Protein AF-A0A3C1YM03-F1 (afdb_monomer_lite)

pLDDT: mean 73.55, std 20.35, range [39.22, 95.62]

Radius of gyration: 19.29 Å; chains: 1; bounding box: 44×37×49 Å

Structure (mmCIF, N/CA/C/O backbone):
data_AF-A0A3C1YM03-F1
#
_entry.id   AF-A0A3C1YM03-F1
#
loop_
_atom_site.group_PDB
_atom_site.id
_atom_site.type_symbol
_atom_site.label_atom_id
_atom_site.label_alt_id
_atom_site.label_comp_id
_atom_site.label_asym_id
_atom_site.label_entity_id
_atom_site.label_seq_id
_atom_site.pdbx_PDB_ins_code
_atom_site.Cartn_x
_atom_site.Cartn_y
_atom_site.Cartn_z
_atom_site.occupancy
_atom_site.B_iso_or_equiv
_atom_site.auth_seq_id
_atom_site.auth_comp_id
_atom_site.auth_asym_id
_atom_site.auth_atom_id
_atom_site.pdbx_PDB_model_num
ATOM 1 N N . SER A 1 1 ? 14.262 2.873 -37.945 1.00 42.75 1 SER A N 1
ATOM 2 C CA . SER A 1 1 ? 14.449 1.444 -38.290 1.00 42.75 1 SER A CA 1
ATOM 3 C C . SER A 1 1 ? 15.405 0.772 -37.311 1.00 42.75 1 SER A C 1
ATOM 5 O O . SER A 1 1 ? 16.306 1.441 -36.828 1.00 42.75 1 SER A O 1
ATOM 7 N N . LEU A 1 2 ? 15.258 -0.535 -37.025 1.00 49.59 2 LEU A N 1
ATOM 8 C CA . LEU A 1 2 ? 16.138 -1.292 -36.099 1.00 49.59 2 LEU A CA 1
ATOM 9 C C . LEU A 1 2 ? 17.647 -1.161 -36.412 1.00 49.59 2 LEU A C 1
ATOM 11 O O . LEU A 1 2 ? 18.485 -1.368 -35.538 1.00 49.59 2 LEU A O 1
ATOM 15 N N . SER A 1 3 ? 17.988 -0.792 -37.645 1.00 47.91 3 SER A N 1
ATOM 16 C CA . SER A 1 3 ? 19.352 -0.540 -38.110 1.00 47.91 3 SER A CA 1
ATOM 17 C C . SER A 1 3 ? 20.014 0.689 -37.470 1.00 47.91 3 SER A C 1
ATOM 19 O O . SER A 1 3 ? 21.227 0.699 -37.304 1.00 47.91 3 SER A O 1
ATOM 21 N N . GLU A 1 4 ? 19.243 1.702 -37.067 1.00 53.56 4 GLU A N 1
ATOM 22 C CA . GLU A 1 4 ? 19.778 2.932 -36.453 1.00 53.56 4 GLU A CA 1
ATOM 23 C C . GLU A 1 4 ? 20.173 2.704 -34.987 1.00 53.56 4 GLU A C 1
ATOM 25 O O . GLU A 1 4 ? 21.186 3.215 -34.521 1.00 53.56 4 GLU A O 1
ATOM 30 N N . ILE A 1 5 ? 19.424 1.849 -34.284 1.00 54.34 5 ILE A N 1
ATOM 31 C CA . ILE A 1 5 ? 19.671 1.499 -32.878 1.00 54.34 5 ILE A CA 1
ATOM 32 C C . ILE A 1 5 ? 20.927 0.631 -32.751 1.00 54.34 5 ILE A C 1
ATOM 34 O O . ILE A 1 5 ? 21.695 0.783 -31.806 1.00 54.34 5 ILE A O 1
ATOM 38 N N . LYS A 1 6 ? 21.165 -0.265 -33.718 1.00 52.03 6 LYS A N 1
ATOM 39 C CA . LYS A 1 6 ? 22.339 -1.144 -33.700 1.00 52.03 6 LYS A CA 1
ATOM 40 C C . LYS A 1 6 ? 23.642 -0.368 -33.93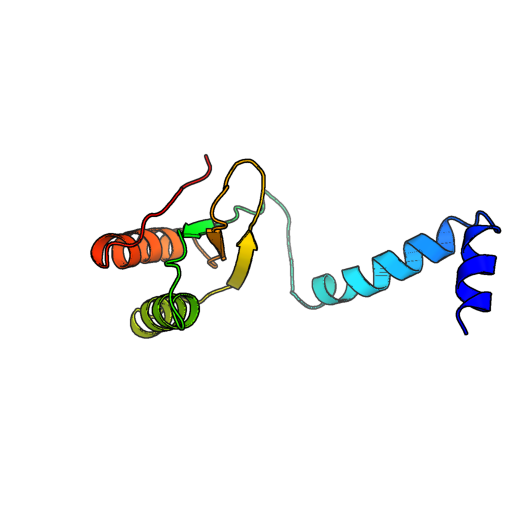4 1.00 52.03 6 LYS A C 1
ATOM 42 O O . LYS A 1 6 ? 24.627 -0.642 -33.261 1.00 52.03 6 LYS A O 1
ATOM 47 N N . ASN A 1 7 ? 23.620 0.637 -34.812 1.00 52.91 7 ASN A N 1
ATOM 48 C CA . ASN A 1 7 ? 24.785 1.493 -35.063 1.00 52.91 7 ASN A CA 1
ATOM 49 C C . ASN A 1 7 ? 25.116 2.404 -33.868 1.00 52.91 7 ASN A C 1
ATOM 51 O O . ASN A 1 7 ? 26.288 2.610 -33.574 1.00 52.91 7 ASN A O 1
ATOM 55 N N . ALA A 1 8 ? 24.107 2.875 -33.126 1.00 51.28 8 ALA A N 1
ATOM 56 C CA . ALA A 1 8 ? 24.310 3.709 -31.937 1.00 51.28 8 ALA A CA 1
ATOM 57 C C . ALA A 1 8 ? 24.944 2.966 -30.738 1.00 51.28 8 ALA A C 1
ATOM 59 O O . ALA A 1 8 ? 25.391 3.607 -29.791 1.00 51.28 8 ALA A O 1
ATOM 60 N N . VAL A 1 9 ? 24.974 1.627 -30.754 1.00 53.81 9 VAL A N 1
ATOM 61 C CA . VAL A 1 9 ? 25.601 0.804 -29.700 1.00 53.81 9 VAL A CA 1
ATOM 62 C C . VAL A 1 9 ? 27.065 0.471 -30.023 1.00 53.81 9 VAL A C 1
ATOM 64 O O . VAL A 1 9 ? 27.868 0.334 -29.100 1.00 53.81 9 VAL A O 1
ATOM 67 N N . ASP A 1 10 ? 27.427 0.373 -31.307 1.00 50.12 10 ASP A N 1
ATOM 68 C CA . ASP A 1 10 ? 28.806 0.088 -31.743 1.00 50.12 10 ASP A CA 1
ATOM 69 C C . ASP A 1 10 ? 29.721 1.321 -31.644 1.00 50.12 10 ASP A C 1
ATOM 71 O O . ASP A 1 10 ? 30.908 1.201 -31.320 1.00 50.12 10 ASP A O 1
ATOM 75 N N . GLU A 1 11 ? 29.179 2.526 -31.832 1.00 52.28 11 GLU A N 1
ATOM 76 C CA . GLU A 1 11 ? 29.881 3.768 -31.516 1.00 52.28 11 GLU A CA 1
ATOM 77 C C . GLU A 1 11 ? 29.746 4.058 -30.020 1.00 52.28 11 GLU A C 1
ATOM 79 O O . GLU A 1 11 ? 28.768 4.647 -29.571 1.00 52.28 11 GLU A O 1
ATOM 84 N N . LYS A 1 12 ? 30.736 3.620 -29.228 1.00 51.31 12 LYS A N 1
ATOM 85 C CA . LYS A 1 12 ? 30.906 3.934 -27.796 1.00 51.31 12 LYS A CA 1
ATOM 86 C C . LYS A 1 12 ? 30.929 5.451 -27.529 1.00 51.31 12 LYS A C 1
ATOM 88 O O . LYS A 1 12 ? 31.979 6.005 -27.208 1.00 51.31 12 LYS A O 1
ATOM 93 N N . SER A 1 13 ? 29.780 6.109 -27.607 1.00 50.06 13 SER A N 1
ATOM 94 C CA . SER A 1 13 ? 29.589 7.507 -27.241 1.00 50.06 13 SER A CA 1
ATOM 95 C C . SER A 1 13 ? 28.738 7.535 -25.966 1.00 50.06 13 SER A C 1
ATOM 97 O O . SER A 1 13 ? 27.515 7.381 -26.031 1.00 50.06 13 SER A O 1
ATOM 99 N N . PRO A 1 14 ? 29.363 7.676 -24.781 1.00 49.72 14 PRO A N 1
ATOM 100 C CA . PRO A 1 14 ? 28.687 7.643 -23.477 1.00 49.72 14 PRO A CA 1
ATOM 101 C C . PRO A 1 14 ? 27.530 8.649 -23.350 1.00 49.72 14 PRO A C 1
ATOM 103 O O . PRO A 1 14 ? 26.617 8.465 -22.543 1.00 49.72 14 PRO A O 1
ATOM 106 N N . ASP A 1 15 ? 27.546 9.698 -24.168 1.00 50.84 15 ASP A N 1
ATOM 107 C CA . ASP A 1 15 ? 26.588 10.799 -24.129 1.00 50.84 15 ASP A CA 1
ATOM 108 C C . ASP A 1 15 ? 25.192 10.424 -24.658 1.00 50.84 15 ASP A C 1
ATOM 110 O O . ASP A 1 15 ? 24.193 10.959 -24.178 1.00 50.84 15 ASP A O 1
ATOM 114 N N . TYR A 1 16 ? 25.080 9.462 -25.584 1.00 46.44 16 TYR A N 1
ATOM 115 C CA . TYR A 1 16 ? 23.783 9.101 -26.181 1.00 46.44 16 TYR A CA 1
ATOM 116 C C . TYR A 1 16 ? 22.926 8.232 -25.246 1.00 46.44 16 TYR A C 1
ATOM 118 O O . TYR A 1 16 ? 21.727 8.459 -25.082 1.00 46.44 16 TYR A O 1
ATOM 126 N N . ILE A 1 17 ? 23.561 7.284 -24.550 1.00 50.03 17 ILE A N 1
ATOM 127 C CA . ILE A 1 17 ? 22.910 6.480 -23.506 1.00 50.03 17 ILE A CA 1
ATOM 128 C C . ILE A 1 17 ? 22.489 7.377 -22.333 1.00 50.03 17 ILE A C 1
ATOM 130 O O . ILE A 1 17 ? 21.392 7.222 -21.799 1.00 50.03 17 ILE A O 1
ATOM 134 N N . THR A 1 18 ? 23.309 8.376 -21.986 1.00 49.72 18 THR A N 1
ATOM 135 C CA . THR A 1 18 ? 22.986 9.356 -20.936 1.00 49.72 18 THR A CA 1
ATOM 136 C C . THR A 1 18 ? 21.744 10.187 -21.287 1.00 49.72 18 THR A C 1
ATOM 138 O O . THR A 1 18 ? 20.911 10.421 -20.414 1.00 49.72 18 THR A O 1
ATOM 141 N N . GLY A 1 19 ? 21.558 10.568 -22.557 1.00 48.00 19 GLY A N 1
ATOM 142 C CA . GLY A 1 19 ? 20.354 11.267 -23.032 1.00 48.00 19 GLY A CA 1
ATOM 143 C C . GLY A 1 19 ? 19.069 10.438 -22.911 1.00 48.00 19 GLY A C 1
ATOM 144 O O . GLY A 1 19 ? 18.054 10.941 -22.436 1.00 48.00 19 GLY A O 1
ATOM 145 N N . LEU A 1 20 ? 19.135 9.144 -23.241 1.00 48.59 20 LEU A N 1
ATOM 146 C CA . LEU A 1 20 ? 18.014 8.204 -23.099 1.00 48.59 20 LEU A CA 1
ATOM 147 C C . LEU A 1 20 ? 17.606 7.981 -21.632 1.00 48.59 20 LEU A C 1
ATOM 149 O O . LEU A 1 20 ? 16.417 7.898 -21.327 1.00 48.59 20 LEU A O 1
ATOM 153 N N . PHE A 1 21 ? 18.571 7.948 -20.707 1.00 48.31 21 PHE A N 1
ATOM 154 C CA . PHE A 1 21 ? 18.274 7.932 -19.269 1.00 48.31 21 PHE A CA 1
ATOM 155 C C . PHE A 1 21 ? 17.728 9.280 -18.758 1.00 48.31 21 PHE A C 1
ATOM 157 O O . PHE A 1 21 ? 16.945 9.294 -17.806 1.00 48.31 21 PHE A O 1
ATOM 164 N N . ASN A 1 22 ? 18.081 10.403 -19.393 1.00 46.84 22 ASN A N 1
ATOM 165 C CA . ASN A 1 22 ? 17.599 11.735 -19.009 1.00 46.84 22 ASN A CA 1
ATOM 166 C C . ASN A 1 22 ? 16.128 11.980 -19.385 1.00 46.84 22 ASN A C 1
ATOM 168 O O . ASN A 1 22 ? 15.403 12.623 -18.621 1.00 46.84 22 ASN A O 1
ATOM 172 N N . ASP A 1 23 ? 15.642 11.413 -20.490 1.00 47.38 23 ASP A N 1
ATOM 173 C CA . ASP A 1 23 ? 14.219 11.510 -20.855 1.00 47.38 23 ASP A CA 1
ATOM 174 C C . ASP A 1 23 ? 13.312 10.725 -19.891 1.00 47.38 23 ASP A C 1
ATOM 176 O O . ASP A 1 23 ? 12.217 11.179 -19.559 1.00 47.38 23 ASP A O 1
ATOM 180 N N . ALA A 1 24 ? 13.799 9.621 -19.313 1.00 46.31 24 ALA A N 1
ATOM 181 C CA . ALA A 1 24 ? 13.112 8.935 -18.212 1.00 46.31 24 ALA A CA 1
ATOM 182 C C . ALA A 1 24 ? 13.248 9.676 -16.860 1.00 46.31 24 ALA A C 1
ATOM 184 O O . ALA A 1 24 ? 12.442 9.476 -15.950 1.00 46.31 24 ALA A O 1
ATOM 185 N N . GLY A 1 25 ? 14.249 10.555 -16.724 1.00 43.66 25 GLY A N 1
ATOM 186 C CA . GLY A 1 25 ? 14.485 11.390 -15.542 1.00 43.66 25 GLY A CA 1
ATOM 187 C C . GLY A 1 25 ? 13.674 12.688 -15.506 1.00 43.66 25 GLY A C 1
ATOM 188 O O . GLY A 1 25 ? 13.411 13.217 -14.426 1.00 43.66 25 GLY A O 1
ATOM 189 N N . THR A 1 26 ? 13.222 13.196 -16.654 1.00 44.44 26 THR A N 1
ATOM 190 C CA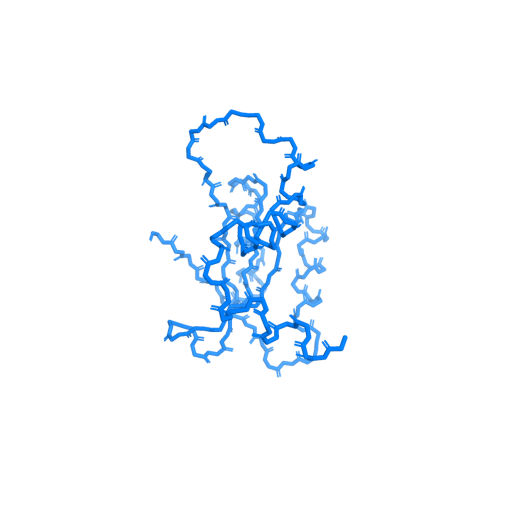 . THR A 1 26 ? 12.588 14.524 -16.739 1.00 44.44 26 THR A CA 1
ATOM 191 C C . THR A 1 26 ? 11.179 14.558 -16.126 1.00 44.44 26 THR A C 1
ATOM 193 O O . THR A 1 26 ? 10.759 15.597 -15.617 1.00 44.44 26 THR A O 1
ATOM 196 N N . TYR A 1 27 ? 10.489 13.415 -16.014 1.00 44.66 27 TYR A N 1
ATOM 197 C CA . TYR A 1 27 ? 9.214 13.327 -15.280 1.00 44.66 27 TYR A CA 1
ATOM 198 C C . TYR A 1 27 ? 9.386 13.445 -13.752 1.00 44.66 27 TYR A C 1
ATOM 200 O O . TYR A 1 27 ? 8.456 13.811 -13.033 1.00 44.66 27 TYR A O 1
ATOM 208 N N . ARG A 1 28 ? 10.599 13.197 -13.234 1.00 48.00 28 ARG A N 1
ATOM 209 C CA . ARG A 1 28 ? 10.937 13.434 -11.821 1.00 48.00 28 ARG A CA 1
ATOM 210 C C . ARG A 1 28 ? 11.073 14.928 -11.512 1.00 48.00 28 ARG A C 1
ATOM 212 O O . ARG A 1 28 ? 10.859 15.331 -10.373 1.00 48.00 28 ARG A O 1
ATOM 219 N N . SER A 1 29 ? 11.411 15.739 -12.514 1.00 44.41 29 SER A N 1
ATOM 220 C CA . SER A 1 29 ? 11.744 17.161 -12.357 1.00 44.41 29 SER A CA 1
ATOM 221 C C . SER A 1 29 ? 10.530 18.095 -12.334 1.00 44.41 29 SER A C 1
ATOM 223 O O . SER A 1 29 ? 10.670 19.250 -11.940 1.00 44.41 29 SER A O 1
ATOM 225 N N . THR A 1 30 ? 9.335 17.627 -12.707 1.00 44.06 30 THR A N 1
ATOM 226 C CA . THR A 1 30 ? 8.086 18.401 -12.563 1.00 44.06 30 THR A CA 1
ATOM 227 C C . THR A 1 30 ? 7.415 18.216 -11.204 1.00 44.06 30 THR A C 1
ATOM 229 O O . THR A 1 30 ? 6.453 18.918 -10.900 1.00 44.06 30 THR A O 1
ATOM 232 N N . ILE A 1 31 ? 7.919 17.306 -10.363 1.00 47.03 31 ILE A N 1
ATOM 233 C CA . ILE A 1 31 ? 7.481 17.178 -8.973 1.00 47.03 31 ILE A CA 1
ATOM 234 C C . ILE A 1 31 ? 8.423 18.045 -8.128 1.00 47.03 31 ILE A C 1
ATOM 236 O O . ILE A 1 31 ? 9.623 17.765 -8.085 1.00 47.03 31 ILE A O 1
ATOM 240 N N . PRO A 1 32 ? 7.932 19.117 -7.481 1.00 40.69 32 PRO A N 1
ATOM 241 C CA . PRO A 1 32 ? 8.777 20.065 -6.766 1.00 40.69 32 PRO A CA 1
ATOM 242 C C . PRO A 1 32 ? 9.411 19.407 -5.535 1.00 40.69 32 PRO A C 1
ATOM 244 O O . PRO A 1 32 ? 8.870 19.447 -4.436 1.00 40.69 32 PRO A O 1
ATOM 247 N N . ASN A 1 33 ? 10.598 18.831 -5.712 1.00 42.88 33 ASN A N 1
ATOM 248 C CA . ASN A 1 33 ? 11.433 18.334 -4.626 1.00 42.88 33 ASN A CA 1
ATOM 249 C C . ASN A 1 33 ? 12.394 19.441 -4.185 1.00 42.88 33 ASN A C 1
ATOM 251 O O . ASN A 1 33 ? 13.572 19.480 -4.541 1.00 42.88 33 ASN A O 1
ATOM 255 N N . SER A 1 34 ? 11.862 20.379 -3.405 1.00 39.22 34 SER A N 1
ATOM 256 C CA . SER A 1 34 ? 12.691 21.331 -2.678 1.00 39.22 34 SER A CA 1
ATOM 257 C C . SER A 1 34 ? 13.161 20.705 -1.367 1.00 39.22 34 SER A C 1
ATOM 259 O O . SER A 1 34 ? 12.378 20.571 -0.435 1.00 39.22 34 SER A O 1
ATOM 261 N N . LYS A 1 35 ? 14.479 20.482 -1.305 1.00 39.66 35 LYS A N 1
ATOM 262 C CA . LYS A 1 35 ? 15.333 20.292 -0.116 1.00 39.66 35 LYS A CA 1
ATOM 263 C C . LYS A 1 35 ? 15.493 18.850 0.372 1.00 39.66 35 LYS A C 1
ATOM 265 O O . LYS A 1 35 ? 14.552 18.172 0.753 1.00 39.66 35 LYS A O 1
ATOM 270 N N . GLY A 1 36 ? 16.751 18.411 0.343 1.00 42.81 36 GLY A N 1
ATOM 271 C CA . GLY A 1 36 ? 17.189 17.120 0.844 1.00 42.81 36 GLY A CA 1
ATOM 272 C C . GLY A 1 36 ? 17.157 16.996 2.365 1.00 42.81 36 GLY A C 1
ATOM 273 O O . GLY A 1 36 ? 17.025 17.989 3.074 1.00 42.81 36 GLY A O 1
ATOM 274 N N . LEU A 1 37 ? 17.328 15.735 2.777 1.00 40.69 37 LEU A N 1
ATOM 275 C CA . LEU A 1 37 ? 17.504 15.133 4.108 1.00 40.69 37 LEU A CA 1
ATOM 276 C C . LEU A 1 37 ? 16.528 13.957 4.182 1.00 40.69 37 LEU A C 1
ATOM 278 O O . LEU A 1 37 ? 15.370 14.156 4.503 1.00 40.69 37 LEU A O 1
ATOM 282 N N . LEU A 1 38 ? 17.014 12.758 3.828 1.00 48.34 38 LEU A N 1
ATOM 283 C CA . LEU A 1 38 ? 16.307 11.475 3.940 1.00 48.34 38 LEU A CA 1
ATOM 284 C C . LEU A 1 38 ? 14.885 11.511 3.350 1.00 48.34 38 LEU A C 1
ATOM 286 O O . LEU A 1 38 ? 13.929 11.840 4.042 1.00 48.34 38 LEU A O 1
ATOM 290 N N . ASN A 1 39 ? 14.716 11.102 2.089 1.00 53.25 39 ASN A N 1
ATOM 291 C CA . ASN A 1 39 ? 13.383 10.711 1.624 1.00 53.25 39 ASN A CA 1
ATOM 292 C C . ASN A 1 39 ? 12.933 9.527 2.493 1.00 53.25 39 ASN A C 1
ATOM 294 O O . ASN A 1 39 ? 13.305 8.387 2.223 1.00 53.25 39 ASN A O 1
ATOM 298 N N . ARG A 1 40 ? 12.202 9.802 3.574 1.00 65.44 40 ARG A N 1
ATOM 299 C CA . ARG A 1 40 ? 11.531 8.776 4.357 1.00 65.44 40 ARG A CA 1
ATOM 300 C C . ARG A 1 40 ? 10.392 8.294 3.476 1.00 65.44 40 ARG A C 1
ATOM 302 O O . ARG A 1 40 ? 9.448 9.033 3.215 1.00 65.44 40 ARG A O 1
ATOM 309 N N . TYR A 1 41 ? 10.574 7.113 2.907 1.00 75.12 41 TYR A N 1
ATOM 310 C CA . TYR A 1 41 ? 9.526 6.462 2.150 1.00 75.12 41 TYR A CA 1
ATOM 311 C C . TYR A 1 41 ? 8.583 5.807 3.155 1.00 75.12 41 TYR A C 1
ATOM 313 O O . TYR A 1 41 ? 9.035 5.069 4.028 1.00 75.12 41 TYR A O 1
ATOM 321 N N . TYR A 1 42 ? 7.303 6.144 3.058 1.00 89.50 42 TYR A N 1
ATOM 322 C CA . TYR A 1 42 ? 6.238 5.538 3.842 1.00 89.50 42 TYR A CA 1
ATOM 323 C C . TYR A 1 42 ? 5.580 4.499 2.944 1.00 89.50 42 TYR A C 1
ATOM 325 O O . TYR A 1 42 ? 4.885 4.853 1.988 1.00 89.50 42 TYR A O 1
ATOM 333 N N . GLU A 1 43 ? 5.920 3.233 3.160 1.00 91.75 43 GLU A N 1
ATOM 334 C CA . GLU A 1 43 ? 5.657 2.150 2.218 1.00 91.75 43 GLU A CA 1
ATOM 335 C C . GLU A 1 43 ? 5.098 0.933 2.935 1.00 91.75 43 GLU A C 1
ATOM 337 O O . GLU A 1 43 ? 5.667 0.435 3.905 1.00 91.75 43 GLU A O 1
ATOM 342 N N . ILE A 1 44 ? 4.028 0.385 2.373 1.00 92.62 44 ILE A N 1
ATOM 343 C CA . ILE A 1 44 ? 3.439 -0.869 2.827 1.00 92.62 44 ILE A CA 1
ATOM 344 C C . ILE A 1 44 ? 3.450 -1.881 1.692 1.00 92.62 44 ILE A C 1
ATOM 346 O O . ILE A 1 44 ? 3.211 -1.544 0.529 1.00 92.62 44 ILE A O 1
ATOM 350 N N . PHE A 1 45 ? 3.720 -3.133 2.044 1.00 92.88 45 PHE A N 1
ATOM 351 C CA . PHE A 1 45 ? 3.683 -4.258 1.121 1.00 92.88 45 PHE A CA 1
ATOM 352 C C . PHE A 1 45 ? 2.514 -5.146 1.511 1.00 92.88 45 PHE A C 1
ATOM 354 O O . PHE A 1 45 ? 2.462 -5.642 2.634 1.00 92.88 45 PHE A O 1
ATOM 361 N N . VAL A 1 46 ? 1.569 -5.322 0.600 1.00 91.94 46 VAL A N 1
ATOM 362 C CA . VAL A 1 46 ? 0.329 -6.058 0.836 1.00 91.94 46 VAL A CA 1
ATOM 363 C C . VAL A 1 46 ? 0.333 -7.303 -0.033 1.00 91.94 46 VAL A C 1
ATOM 365 O O . VAL A 1 46 ? 0.607 -7.222 -1.230 1.00 91.94 46 VAL A O 1
ATOM 368 N N . ASP A 1 47 ? 0.043 -8.451 0.562 1.00 90.06 47 ASP A N 1
ATOM 369 C CA . ASP A 1 47 ? -0.136 -9.691 -0.189 1.00 90.06 47 ASP A CA 1
ATOM 370 C C . ASP A 1 47 ? -1.362 -9.573 -1.105 1.00 90.06 47 ASP A C 1
ATOM 372 O O . ASP A 1 47 ? -2.417 -9.087 -0.681 1.00 90.06 47 ASP A O 1
ATOM 376 N N . LEU A 1 48 ? -1.224 -9.978 -2.366 1.00 83.81 48 LEU A N 1
ATOM 377 C CA . LEU A 1 48 ? -2.329 -9.941 -3.321 1.00 83.81 48 LEU A CA 1
ATOM 378 C C . LEU A 1 48 ? -3.045 -11.288 -3.321 1.00 83.81 48 LEU A C 1
ATOM 380 O O . LEU A 1 48 ? -2.442 -12.317 -3.602 1.00 83.81 48 LEU A O 1
ATOM 384 N N . ALA A 1 49 ? -4.349 -11.270 -3.048 1.00 77.88 49 ALA A N 1
ATOM 385 C CA . ALA A 1 49 ? -5.189 -12.436 -3.283 1.00 77.88 49 ALA A CA 1
ATOM 386 C C . ALA A 1 49 ? -5.218 -12.763 -4.788 1.00 77.88 49 ALA A C 1
ATOM 388 O O . ALA A 1 49 ? -5.309 -11.855 -5.620 1.00 77.88 49 ALA A O 1
ATOM 389 N N . ASP A 1 50 ? -5.164 -14.053 -5.133 1.00 76.81 50 ASP A N 1
ATOM 390 C CA . ASP A 1 50 ? -5.254 -14.548 -6.515 1.00 76.81 50 ASP A CA 1
ATOM 391 C C . ASP A 1 50 ? -6.714 -14.537 -7.002 1.00 76.81 50 ASP A C 1
ATOM 393 O O . ASP A 1 50 ? -7.332 -15.567 -7.276 1.00 76.81 50 ASP A O 1
ATOM 397 N N . GLU A 1 51 ? -7.305 -13.340 -7.022 1.00 83.19 51 GLU A N 1
ATOM 398 C CA . GLU A 1 51 ? -8.665 -13.108 -7.488 1.00 83.19 51 GLU A CA 1
ATOM 399 C C . GLU A 1 51 ? -8.791 -11.801 -8.292 1.00 83.19 51 GLU A C 1
ATOM 401 O O . GLU A 1 51 ? -8.127 -10.793 -8.005 1.00 83.19 51 GLU A O 1
ATOM 406 N N . PRO A 1 52 ? -9.666 -11.770 -9.315 1.00 83.75 52 PRO A N 1
ATOM 407 C CA . PRO A 1 52 ? -9.957 -10.545 -10.042 1.00 83.75 52 PRO A CA 1
ATOM 408 C C . PRO A 1 52 ? -10.466 -9.445 -9.105 1.00 83.75 52 PRO A C 1
ATOM 410 O O . PRO A 1 52 ? -11.430 -9.629 -8.369 1.00 83.75 52 PRO A O 1
ATOM 413 N N . GLY A 1 53 ? -9.854 -8.264 -9.186 1.00 87.56 53 GLY A N 1
ATOM 414 C CA . GLY A 1 53 ? -10.285 -7.093 -8.421 1.00 87.56 53 GLY A CA 1
ATOM 415 C C . GLY A 1 53 ? -9.564 -6.877 -7.089 1.00 87.56 53 GLY A C 1
ATOM 416 O O . GLY A 1 53 ? -9.834 -5.861 -6.454 1.00 87.56 53 GLY A O 1
ATOM 417 N N . ALA A 1 54 ? -8.599 -7.721 -6.703 1.00 87.62 54 ALA A N 1
ATOM 418 C CA . ALA A 1 54 ? -7.824 -7.544 -5.467 1.00 87.62 54 ALA A CA 1
ATOM 419 C C . ALA A 1 54 ? -7.209 -6.130 -5.331 1.00 87.62 54 ALA A C 1
ATOM 421 O O . ALA A 1 54 ? -7.380 -5.457 -4.316 1.00 87.62 54 ALA A O 1
ATOM 422 N N . ILE A 1 55 ? -6.577 -5.616 -6.395 1.00 90.25 55 ILE A N 1
ATOM 423 C CA . ILE A 1 55 ? -6.003 -4.256 -6.412 1.00 90.25 55 ILE A CA 1
ATOM 424 C C . ILE A 1 55 ? -7.093 -3.186 -6.272 1.00 90.25 55 ILE A C 1
ATOM 426 O O . ILE A 1 55 ? -6.912 -2.206 -5.552 1.00 90.25 55 ILE A O 1
ATOM 430 N N . ALA A 1 56 ? -8.225 -3.369 -6.958 1.00 91.56 56 ALA A N 1
ATOM 431 C CA . ALA A 1 56 ? -9.337 -2.427 -6.901 1.00 91.56 56 ALA A CA 1
ATOM 432 C C . ALA A 1 56 ? -9.928 -2.371 -5.488 1.00 91.56 56 ALA A C 1
ATOM 434 O O . ALA A 1 56 ? -10.157 -1.280 -4.980 1.00 91.56 56 ALA A O 1
ATOM 435 N N . SER A 1 57 ? -10.087 -3.524 -4.835 1.00 92.00 57 SER A N 1
ATOM 436 C CA . SER A 1 57 ? -10.555 -3.632 -3.451 1.00 92.00 57 SER A CA 1
ATOM 437 C C . SER A 1 57 ? -9.660 -2.843 -2.493 1.00 92.00 57 SER A C 1
ATOM 439 O O . SER A 1 57 ? -10.149 -1.993 -1.748 1.00 92.00 57 SER A O 1
ATOM 441 N N . ILE A 1 58 ? -8.339 -3.026 -2.590 1.00 92.81 58 ILE A N 1
ATOM 442 C CA . ILE A 1 58 ? -7.362 -2.284 -1.783 1.00 92.81 58 ILE A CA 1
ATOM 443 C C . ILE A 1 58 ? -7.436 -0.779 -2.077 1.00 92.81 58 ILE A C 1
ATOM 445 O O . ILE A 1 58 ? -7.529 0.031 -1.154 1.00 92.81 58 ILE A O 1
ATOM 449 N N . ALA A 1 59 ? -7.435 -0.384 -3.352 1.00 92.69 59 ALA A N 1
ATOM 450 C CA . ALA A 1 59 ? -7.487 1.025 -3.741 1.00 92.69 59 ALA A CA 1
ATOM 451 C C . ALA A 1 59 ? -8.784 1.706 -3.274 1.00 92.69 59 ALA A C 1
ATOM 453 O O . ALA A 1 59 ? -8.745 2.817 -2.742 1.00 92.69 59 ALA A O 1
ATOM 454 N N . THR A 1 60 ? -9.927 1.033 -3.421 1.00 93.19 60 THR A N 1
ATOM 455 C CA . THR A 1 60 ? -11.219 1.504 -2.915 1.00 93.19 60 THR A CA 1
ATOM 456 C C . THR A 1 60 ? -11.190 1.635 -1.401 1.00 93.19 60 THR A C 1
ATOM 458 O O . THR A 1 60 ? -11.608 2.669 -0.887 1.00 93.19 60 THR A O 1
ATOM 461 N N . LEU A 1 61 ? -10.659 0.641 -0.689 1.00 93.62 61 LEU A N 1
ATOM 462 C CA . LEU A 1 61 ? -10.597 0.651 0.768 1.00 93.62 61 LEU A CA 1
ATOM 463 C C . LEU A 1 61 ? -9.750 1.817 1.305 1.00 93.62 61 LEU A C 1
ATOM 465 O O . LEU A 1 61 ? -10.145 2.478 2.268 1.00 93.62 61 LEU A O 1
ATOM 469 N N . LEU A 1 62 ? -8.628 2.126 0.654 1.00 94.50 62 LEU A N 1
ATOM 470 C CA . LEU A 1 62 ? -7.825 3.305 0.984 1.00 94.50 62 LEU A CA 1
ATOM 471 C C . LEU A 1 62 ? -8.578 4.608 0.676 1.00 94.50 62 LEU A C 1
ATOM 473 O O . LEU A 1 62 ? -8.624 5.506 1.520 1.00 94.50 62 LEU A O 1
ATOM 477 N N . ALA A 1 63 ? -9.234 4.691 -0.483 1.00 93.19 63 ALA A N 1
ATOM 478 C CA . ALA A 1 63 ? -9.972 5.880 -0.903 1.00 93.19 63 ALA A CA 1
ATOM 479 C C . ALA A 1 63 ? -11.160 6.208 0.020 1.00 93.19 63 ALA A C 1
ATOM 481 O O . ALA A 1 63 ? -11.309 7.360 0.428 1.00 93.19 63 ALA A O 1
ATOM 482 N N . VAL A 1 64 ? -11.978 5.219 0.408 1.00 95.56 64 VAL A N 1
ATOM 483 C CA . VAL A 1 64 ? -13.127 5.439 1.317 1.00 95.56 64 VAL A CA 1
ATOM 484 C C . VAL A 1 64 ? -12.693 5.846 2.726 1.00 95.56 64 VAL A C 1
ATOM 486 O O . VAL A 1 64 ? -13.463 6.466 3.455 1.00 95.56 64 VAL A O 1
ATOM 489 N N . ASN A 1 65 ? -11.447 5.545 3.096 1.00 93.94 65 ASN A N 1
ATOM 490 C CA . ASN A 1 65 ? -10.835 5.978 4.347 1.00 93.94 65 ASN A CA 1
ATOM 491 C C . ASN A 1 65 ? -9.997 7.259 4.202 1.00 93.94 65 ASN A C 1
ATOM 493 O O . ASN A 1 65 ? -9.257 7.618 5.127 1.00 93.94 65 ASN A O 1
ATOM 497 N N . SER A 1 66 ? -10.119 7.965 3.076 1.00 93.62 66 SER A N 1
ATOM 498 C CA . SER A 1 66 ? -9.414 9.219 2.786 1.00 93.62 66 SER A CA 1
ATOM 499 C C . SER A 1 66 ? -7.889 9.093 2.865 1.00 93.62 66 SER A C 1
ATOM 501 O O . SER A 1 66 ? -7.216 9.988 3.376 1.00 93.62 66 SER A O 1
ATOM 503 N N . ILE A 1 67 ? -7.339 7.970 2.394 1.00 92.94 67 ILE A N 1
ATOM 504 C CA . ILE A 1 67 ? -5.893 7.744 2.301 1.00 92.94 67 ILE A CA 1
ATOM 505 C C . ILE A 1 67 ? -5.461 7.933 0.851 1.00 92.94 67 ILE A C 1
ATOM 507 O O . ILE A 1 67 ? -5.854 7.177 -0.037 1.00 92.94 67 ILE A O 1
ATOM 511 N N . ASN A 1 68 ? -4.624 8.943 0.620 1.00 88.75 68 ASN A N 1
ATOM 512 C CA . ASN A 1 68 ? -4.078 9.225 -0.701 1.00 88.75 68 ASN A CA 1
ATOM 513 C C . ASN A 1 68 ? -2.889 8.311 -1.005 1.00 88.75 68 ASN A C 1
ATOM 515 O O . ASN A 1 68 ? -1.934 8.228 -0.231 1.00 88.75 68 ASN A O 1
ATOM 519 N N . ILE A 1 69 ? -2.931 7.680 -2.176 1.00 91.56 69 ILE A N 1
ATOM 520 C CA . ILE A 1 69 ? -1.843 6.863 -2.709 1.00 91.56 69 ILE A CA 1
ATOM 521 C C . ILE A 1 69 ? -0.900 7.779 -3.488 1.00 91.56 69 ILE A C 1
ATOM 523 O O . ILE A 1 69 ? -1.308 8.406 -4.466 1.00 91.56 69 ILE A O 1
ATOM 527 N N . LYS A 1 70 ? 0.364 7.847 -3.070 1.00 89.19 70 LYS A N 1
ATOM 528 C CA . LYS A 1 70 ? 1.414 8.579 -3.787 1.00 89.19 70 LYS A CA 1
ATOM 529 C C . LYS A 1 70 ? 1.957 7.759 -4.954 1.00 89.19 70 LYS A C 1
ATOM 531 O O . LYS A 1 70 ? 2.195 8.298 -6.030 1.00 89.19 70 LYS A O 1
ATOM 536 N N . ASN A 1 71 ? 2.164 6.462 -4.733 1.00 90.69 71 ASN A N 1
ATOM 537 C CA . ASN A 1 71 ? 2.617 5.523 -5.753 1.00 90.69 71 ASN A CA 1
ATOM 538 C C . ASN A 1 71 ? 2.115 4.107 -5.439 1.00 90.69 71 ASN A C 1
ATOM 540 O O . ASN A 1 71 ? 1.945 3.755 -4.272 1.00 90.69 71 ASN A O 1
ATOM 544 N N . ILE A 1 72 ? 1.900 3.289 -6.467 1.00 91.31 72 ILE A N 1
ATOM 545 C CA . ILE A 1 72 ? 1.454 1.899 -6.324 1.00 91.31 72 ILE A CA 1
ATOM 546 C C . ILE A 1 72 ? 2.110 1.023 -7.388 1.00 91.31 72 ILE A C 1
ATOM 548 O O . ILE A 1 72 ? 2.284 1.449 -8.529 1.00 91.31 72 ILE A O 1
ATOM 552 N N . GLY A 1 73 ? 2.483 -0.204 -7.033 1.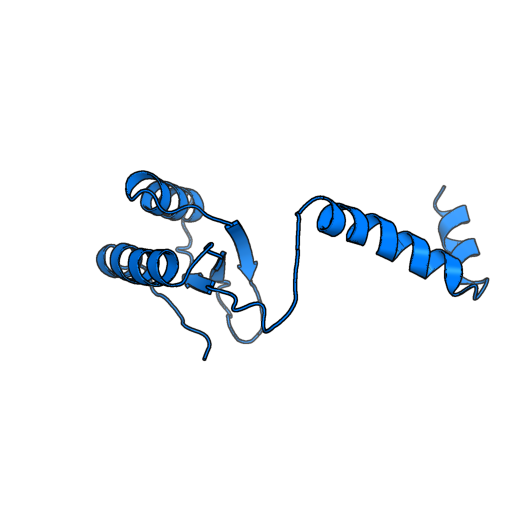00 90.12 73 GLY A N 1
ATOM 553 C CA . GLY A 1 73 ? 3.079 -1.131 -7.988 1.00 90.12 73 GLY A CA 1
ATOM 554 C C . GLY A 1 73 ? 3.144 -2.560 -7.477 1.00 90.12 73 GLY A C 1
ATOM 555 O O . GLY A 1 73 ? 3.090 -2.805 -6.277 1.00 90.12 73 GLY A O 1
ATOM 556 N N . ILE A 1 74 ? 3.273 -3.508 -8.399 1.00 88.25 74 ILE A N 1
ATOM 557 C CA . ILE A 1 74 ? 3.476 -4.920 -8.071 1.00 88.25 74 ILE A CA 1
ATOM 558 C C . ILE A 1 74 ? 4.980 -5.174 -7.981 1.00 88.25 74 ILE A C 1
ATOM 560 O O . ILE A 1 74 ? 5.731 -4.849 -8.902 1.00 88.25 74 ILE A O 1
ATOM 564 N N . VAL A 1 75 ? 5.417 -5.762 -6.873 1.00 87.19 75 VAL A N 1
ATOM 565 C CA . VAL A 1 75 ? 6.796 -6.191 -6.649 1.00 87.19 75 VAL A CA 1
ATOM 566 C C . VAL A 1 75 ? 6.827 -7.708 -6.684 1.00 87.19 75 VAL A C 1
ATOM 568 O O . VAL A 1 75 ? 6.197 -8.365 -5.864 1.00 87.19 75 VAL A O 1
ATOM 571 N N . HIS A 1 76 ? 7.586 -8.260 -7.623 1.00 78.94 76 HIS A N 1
ATOM 572 C CA . HIS A 1 76 ? 7.799 -9.695 -7.753 1.00 78.94 76 HIS A CA 1
ATOM 573 C C . HIS A 1 76 ? 9.307 -9.951 -7.751 1.00 78.94 76 HIS A C 1
ATOM 575 O O . HIS A 1 76 ? 10.001 -9.678 -8.732 1.00 78.94 76 HIS A O 1
ATOM 581 N N . ASN A 1 77 ? 9.842 -10.375 -6.607 1.00 75.31 77 ASN A N 1
ATOM 582 C CA . ASN A 1 77 ? 11.265 -10.652 -6.423 1.00 75.31 77 ASN A CA 1
ATOM 583 C C . ASN A 1 77 ? 11.449 -11.937 -5.597 1.00 75.31 77 ASN A C 1
ATOM 585 O O . ASN A 1 77 ? 10.485 -12.515 -5.111 1.00 75.31 77 ASN A O 1
ATOM 589 N N . ARG A 1 78 ? 12.698 -12.387 -5.415 1.00 71.06 78 ARG A N 1
ATOM 590 C CA . ARG A 1 78 ? 12.992 -13.620 -4.660 1.00 71.06 78 ARG A CA 1
ATOM 591 C C . ARG A 1 78 ? 12.607 -13.556 -3.174 1.00 71.06 78 ARG A C 1
ATOM 593 O O . ARG A 1 78 ? 12.523 -14.603 -2.552 1.00 71.06 78 ARG A O 1
ATOM 600 N N . GLU A 1 79 ? 12.414 -12.362 -2.610 1.00 69.25 79 GLU A N 1
ATOM 601 C CA . GLU A 1 79 ? 11.925 -12.189 -1.232 1.00 69.25 79 GLU A CA 1
ATOM 602 C C . GLU A 1 79 ? 10.395 -12.370 -1.154 1.00 69.25 79 GLU A C 1
ATOM 604 O O . GLU A 1 79 ? 9.876 -12.749 -0.108 1.00 69.25 79 GLU A O 1
ATOM 609 N N . PHE A 1 80 ? 9.679 -12.150 -2.263 1.00 65.75 80 PHE A N 1
ATOM 610 C CA . PHE A 1 80 ? 8.221 -12.202 -2.363 1.00 65.75 80 PHE A CA 1
ATOM 611 C C . PHE A 1 80 ? 7.783 -13.148 -3.495 1.00 65.75 80 PHE A C 1
ATOM 613 O O . PHE A 1 80 ? 7.421 -12.701 -4.586 1.00 65.75 80 PHE A O 1
ATOM 620 N N . GLU A 1 81 ? 7.798 -14.460 -3.230 1.00 61.50 81 GLU A N 1
ATOM 621 C CA . GLU A 1 81 ? 7.479 -15.508 -4.221 1.00 61.50 81 GLU A CA 1
ATOM 622 C C . GLU A 1 81 ? 6.092 -15.351 -4.868 1.00 61.50 81 GLU A C 1
ATOM 624 O O . GLU A 1 81 ? 5.934 -15.637 -6.052 1.00 61.50 81 GLU A O 1
ATOM 629 N N . GLN A 1 82 ? 5.097 -14.865 -4.120 1.00 65.75 82 GLN A N 1
ATOM 630 C CA . GLN A 1 82 ? 3.721 -14.686 -4.611 1.00 65.75 82 GLN A CA 1
ATOM 631 C C . GLN A 1 82 ? 3.489 -13.324 -5.293 1.00 65.75 82 GLN A C 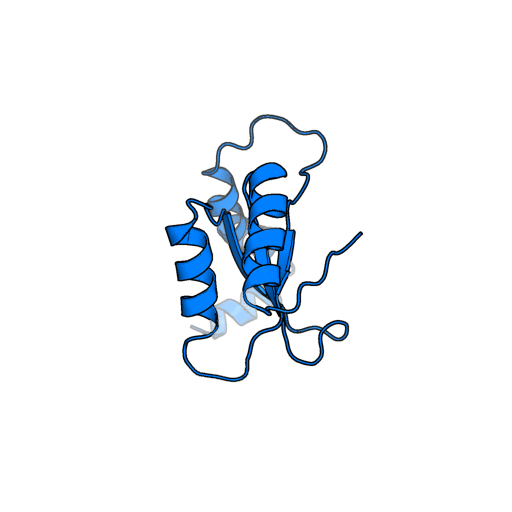1
ATOM 633 O O . GLN A 1 82 ? 2.461 -13.117 -5.928 1.00 65.75 82 GLN A O 1
ATOM 638 N N . GLY A 1 83 ? 4.472 -12.417 -5.245 1.00 78.06 83 GLY A N 1
ATOM 639 C CA . GLY A 1 83 ? 4.295 -11.019 -5.633 1.00 78.06 83 GLY A CA 1
ATOM 640 C C . GLY A 1 83 ? 3.459 -10.236 -4.613 1.00 78.06 83 GLY A C 1
ATOM 641 O O . GLY A 1 83 ? 2.464 -10.719 -4.092 1.00 78.06 83 GLY A O 1
ATOM 642 N N . VAL A 1 84 ? 3.866 -9.006 -4.313 1.00 89.31 84 VAL A N 1
ATOM 643 C CA . VAL A 1 84 ? 3.176 -8.134 -3.349 1.00 89.31 84 VAL A CA 1
ATOM 644 C C . VAL A 1 84 ? 2.837 -6.795 -3.984 1.00 89.31 84 VAL A C 1
ATOM 646 O O . VAL A 1 84 ? 3.557 -6.300 -4.855 1.00 89.31 84 VAL A O 1
ATOM 649 N N . LEU A 1 85 ? 1.754 -6.174 -3.536 1.00 92.19 85 LEU A N 1
ATOM 650 C CA . LEU A 1 85 ? 1.414 -4.804 -3.885 1.00 92.19 85 LEU A CA 1
ATOM 651 C C . LEU A 1 85 ? 2.177 -3.848 -2.963 1.00 92.19 85 LEU A C 1
ATOM 653 O O . LEU A 1 85 ? 1.931 -3.807 -1.761 1.00 92.19 85 LEU A O 1
ATOM 657 N N . ARG A 1 86 ? 3.094 -3.061 -3.523 1.00 93.25 86 ARG A N 1
ATOM 658 C CA . ARG A 1 86 ? 3.744 -1.943 -2.834 1.00 93.25 86 ARG A CA 1
ATOM 659 C C . ARG A 1 86 ? 2.875 -0.702 -2.973 1.00 93.25 86 ARG A C 1
ATOM 661 O O . ARG A 1 86 ? 2.550 -0.304 -4.093 1.00 93.25 86 ARG A O 1
ATOM 668 N N . ILE A 1 87 ? 2.566 -0.063 -1.854 1.00 93.50 87 ILE A N 1
ATOM 669 C CA . ILE A 1 87 ? 1.812 1.191 -1.793 1.00 93.50 87 ILE A CA 1
ATOM 670 C C . ILE A 1 87 ? 2.650 2.208 -1.031 1.00 93.50 87 ILE A C 1
ATOM 672 O O . ILE A 1 87 ? 3.124 1.925 0.064 1.00 93.50 87 ILE A O 1
ATOM 676 N N . GLU A 1 88 ? 2.825 3.387 -1.616 1.00 93.75 88 GLU A N 1
ATOM 677 C CA . GLU A 1 88 ? 3.533 4.513 -1.015 1.00 93.75 88 GLU A CA 1
ATOM 678 C C . GLU A 1 88 ? 2.529 5.595 -0.607 1.00 93.75 88 GLU A C 1
ATOM 680 O O . GLU A 1 88 ? 1.680 5.995 -1.414 1.00 93.75 88 GLU A O 1
ATOM 685 N N . THR A 1 89 ? 2.636 6.087 0.626 1.00 91.12 89 THR A N 1
ATOM 686 C CA . THR A 1 89 ? 1.831 7.196 1.156 1.00 91.12 89 THR A CA 1
ATOM 687 C C . THR A 1 89 ? 2.663 8.477 1.265 1.00 91.12 89 THR A C 1
ATOM 689 O O . THR A 1 89 ? 3.878 8.493 1.061 1.00 91.12 89 THR A O 1
ATOM 692 N N . TYR A 1 90 ? 1.994 9.601 1.529 1.00 87.19 90 TYR A N 1
ATOM 693 C CA . TYR A 1 90 ? 2.650 10.907 1.642 1.00 87.19 90 TYR A CA 1
ATOM 694 C C . TYR A 1 90 ? 3.333 11.125 2.995 1.00 87.19 90 TYR A C 1
ATOM 696 O O . TYR A 1 90 ? 4.335 11.837 3.061 1.00 87.19 90 TYR A O 1
ATOM 704 N N . ASP A 1 91 ? 2.799 10.516 4.050 1.00 88.2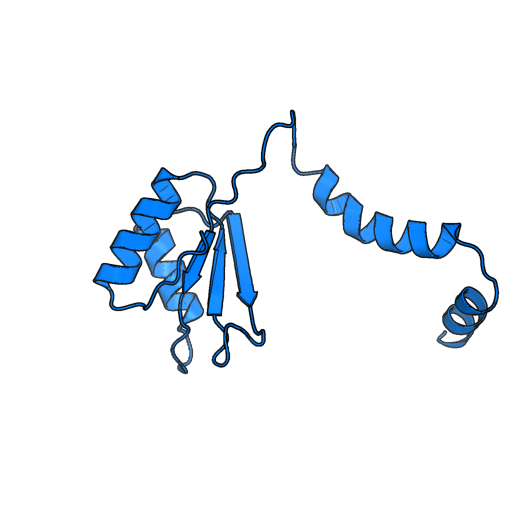5 91 ASP A N 1
ATOM 705 C CA . ASP A 1 91 ? 3.238 10.701 5.427 1.00 88.25 91 ASP A CA 1
ATOM 706 C C . ASP A 1 91 ? 3.059 9.419 6.264 1.00 88.25 91 ASP A C 1
ATOM 708 O O . ASP A 1 91 ? 2.409 8.450 5.851 1.00 88.25 91 ASP A O 1
ATOM 712 N N . GLU A 1 92 ? 3.670 9.434 7.451 1.00 90.25 92 GLU A N 1
ATOM 713 C CA . GLU A 1 92 ? 3.673 8.329 8.418 1.00 90.25 92 GLU A CA 1
ATOM 714 C C . GLU A 1 92 ? 2.282 8.049 9.001 1.00 90.25 92 GLU A C 1
ATOM 716 O O . GLU A 1 92 ? 1.976 6.921 9.385 1.00 90.25 92 GLU A O 1
ATOM 721 N N . GLU A 1 93 ? 1.430 9.072 9.112 1.00 91.62 93 GLU A N 1
ATOM 722 C CA . GLU A 1 93 ? 0.084 8.904 9.660 1.00 91.62 93 GLU A CA 1
ATOM 723 C C . GLU A 1 93 ? -0.802 8.139 8.677 1.00 91.62 93 GLU A C 1
ATOM 725 O O . GLU A 1 93 ? -1.499 7.203 9.073 1.00 91.62 93 GLU A O 1
ATOM 730 N N . ALA A 1 94 ? -0.721 8.479 7.391 1.00 91.69 94 ALA A N 1
ATOM 731 C CA . ALA A 1 94 ? -1.393 7.780 6.307 1.00 91.69 94 ALA A CA 1
ATOM 732 C C . ALA A 1 94 ? -0.929 6.321 6.198 1.00 91.69 94 ALA A C 1
ATOM 734 O O . ALA A 1 94 ? -1.764 5.435 6.020 1.00 91.69 94 ALA A O 1
ATOM 735 N N . GLU A 1 95 ? 0.370 6.061 6.362 1.00 93.69 95 GLU A N 1
ATOM 736 C CA . GLU A 1 95 ? 0.930 4.704 6.401 1.00 93.69 95 GLU A CA 1
ATOM 737 C C . GLU A 1 95 ? 0.349 3.895 7.561 1.00 93.69 95 GLU A C 1
ATOM 739 O O . GLU A 1 95 ? -0.237 2.835 7.347 1.00 93.69 95 GLU A O 1
ATOM 744 N N . LYS A 1 96 ? 0.432 4.421 8.790 1.00 94.56 96 LYS A N 1
ATOM 745 C CA . LYS A 1 96 ? -0.123 3.763 9.983 1.00 94.56 96 LYS A CA 1
ATOM 746 C C . LYS A 1 96 ? -1.616 3.503 9.842 1.00 94.56 96 LYS A C 1
ATOM 748 O O . LYS A 1 96 ? -2.083 2.416 10.170 1.00 94.56 96 LYS A O 1
ATOM 753 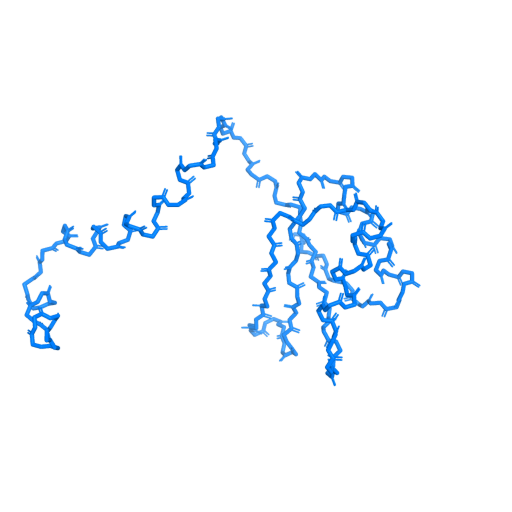N N . LYS A 1 97 ? -2.365 4.479 9.325 1.00 95.62 97 LYS A N 1
ATOM 754 C CA . LYS A 1 97 ? -3.803 4.340 9.091 1.00 95.62 97 LYS A CA 1
ATOM 755 C C . LYS A 1 97 ? -4.093 3.246 8.060 1.00 95.62 97 LYS A C 1
ATOM 757 O O . LYS A 1 97 ? -4.981 2.427 8.288 1.00 95.62 97 LYS A O 1
ATOM 762 N N . ALA A 1 98 ? -3.335 3.207 6.964 1.00 95.12 98 ALA A N 1
ATOM 763 C CA . ALA A 1 98 ? -3.462 2.179 5.936 1.00 95.12 98 ALA A CA 1
ATOM 764 C C . ALA A 1 98 ? -3.172 0.783 6.501 1.00 95.12 98 ALA A C 1
ATOM 766 O O . ALA A 1 98 ? -3.947 -0.135 6.246 1.00 95.12 98 ALA A O 1
ATOM 767 N N . ILE A 1 99 ? -2.118 0.640 7.316 1.00 95.06 99 ILE A N 1
ATOM 768 C CA . ILE A 1 99 ? -1.775 -0.620 7.991 1.00 95.06 99 ILE A CA 1
ATOM 769 C C . ILE A 1 99 ? -2.951 -1.115 8.830 1.00 95.06 99 ILE A C 1
ATOM 771 O O . ILE A 1 99 ? -3.352 -2.268 8.680 1.00 95.06 99 ILE A O 1
ATOM 775 N N . THR A 1 100 ? -3.526 -0.252 9.672 1.00 95.56 100 THR A N 1
ATOM 776 C CA . THR A 1 100 ? -4.670 -0.612 10.521 1.00 95.56 100 THR A CA 1
ATOM 777 C C . THR A 1 100 ? -5.856 -1.084 9.685 1.00 95.56 100 THR A C 1
ATOM 779 O O . THR A 1 100 ? -6.327 -2.200 9.867 1.00 95.56 100 THR A O 1
ATOM 782 N N . ILE A 1 101 ? -6.292 -0.284 8.709 1.00 94.88 101 ILE A N 1
ATOM 783 C CA . ILE A 1 101 ? -7.484 -0.597 7.907 1.00 94.88 101 ILE A CA 1
ATOM 784 C C . ILE A 1 101 ? -7.311 -1.889 7.111 1.00 94.88 101 ILE A C 1
ATOM 786 O O . ILE A 1 101 ? -8.226 -2.711 7.062 1.00 94.88 101 ILE A O 1
ATOM 790 N N . LEU A 1 102 ? -6.157 -2.066 6.467 1.00 93.62 102 LEU A N 1
ATOM 791 C CA . LEU A 1 102 ? -5.893 -3.251 5.659 1.00 93.62 102 LEU A CA 1
ATOM 792 C C . LEU A 1 102 ? -5.793 -4.503 6.543 1.00 93.62 102 LEU A C 1
ATOM 794 O O . LEU A 1 102 ? -6.348 -5.540 6.184 1.00 93.62 102 LEU A O 1
ATOM 798 N N . SER A 1 103 ? -5.185 -4.393 7.728 1.00 92.81 103 SER A N 1
ATOM 799 C CA . SER A 1 103 ? -5.122 -5.499 8.696 1.00 92.81 103 SER A CA 1
ATOM 800 C C . SER A 1 103 ? -6.512 -5.882 9.214 1.00 92.81 103 SER A C 1
ATOM 802 O O . SER A 1 103 ? -6.832 -7.068 9.284 1.00 92.81 103 SER A O 1
ATOM 804 N N . ASP A 1 104 ? -7.368 -4.894 9.500 1.00 93.25 104 ASP A N 1
ATOM 805 C CA . ASP A 1 104 ? -8.755 -5.107 9.944 1.00 93.25 104 ASP A CA 1
ATOM 806 C C . ASP A 1 104 ? -9.612 -5.813 8.876 1.00 93.25 104 ASP A C 1
ATOM 808 O O . ASP A 1 104 ? -10.576 -6.504 9.203 1.00 93.25 104 ASP A O 1
ATOM 812 N N . HIS A 1 105 ? -9.241 -5.679 7.598 1.00 89.88 105 HIS A N 1
ATOM 813 C CA . HIS A 1 105 ? -9.879 -6.353 6.461 1.00 89.88 105 HIS A CA 1
ATOM 814 C C . HIS A 1 105 ? -9.154 -7.648 6.052 1.00 89.88 105 HIS A C 1
ATOM 816 O O . HIS A 1 105 ? -9.344 -8.136 4.940 1.00 89.88 105 HIS A O 1
ATOM 822 N N . ALA A 1 106 ? -8.344 -8.215 6.953 1.00 88.94 106 ALA A N 1
ATOM 823 C CA . ALA A 1 106 ? -7.624 -9.478 6.787 1.00 88.94 106 ALA A CA 1
ATOM 824 C C . ALA A 1 106 ? -6.582 -9.507 5.651 1.00 88.94 106 ALA A C 1
ATOM 826 O O . ALA A 1 106 ? -6.157 -10.587 5.232 1.00 88.94 106 ALA A O 1
ATOM 827 N N . TYR A 1 107 ? -6.111 -8.346 5.184 1.00 90.81 107 TYR A N 1
ATOM 828 C CA . TYR A 1 107 ? -4.951 -8.300 4.299 1.00 90.81 107 TYR A CA 1
ATOM 829 C C . TYR A 1 107 ? -3.668 -8.572 5.083 1.00 90.81 107 TYR A C 1
ATOM 831 O O . TYR A 1 107 ? -3.447 -8.039 6.172 1.00 90.81 107 TYR A O 1
ATOM 839 N N . LYS A 1 108 ? -2.781 -9.381 4.501 1.00 90.38 108 LYS A N 1
ATOM 840 C CA . LYS A 1 108 ? -1.460 -9.649 5.066 1.00 90.38 108 LYS A CA 1
ATOM 841 C C . LYS A 1 108 ? -0.486 -8.555 4.637 1.00 90.38 108 LYS A C 1
ATOM 843 O O . LYS A 1 108 ? -0.291 -8.328 3.445 1.00 90.38 108 LYS A O 1
ATOM 848 N N . ILE A 1 109 ? 0.113 -7.885 5.618 1.00 91.31 109 ILE A N 1
ATOM 849 C CA . ILE A 1 109 ? 1.000 -6.736 5.411 1.00 91.31 109 ILE A CA 1
ATOM 850 C C . ILE A 1 109 ? 2.417 -7.096 5.848 1.00 91.31 109 ILE A C 1
ATOM 852 O O . ILE A 1 109 ? 2.616 -7.721 6.890 1.00 91.31 109 ILE A O 1
ATOM 856 N N . TYR A 1 110 ? 3.403 -6.661 5.072 1.00 88.62 110 TYR A N 1
ATOM 857 C CA . TYR A 1 110 ? 4.821 -6.767 5.387 1.00 88.62 110 TYR A CA 1
ATOM 858 C C . TYR A 1 110 ? 5.407 -5.360 5.528 1.00 88.62 110 TYR A C 1
ATOM 860 O O . TYR A 1 110 ? 5.221 -4.506 4.659 1.00 88.62 110 TYR A O 1
ATOM 868 N N . LEU A 1 111 ? 6.121 -5.125 6.628 1.00 80.06 111 LEU A N 1
ATOM 869 C CA . LEU A 1 111 ? 6.871 -3.893 6.864 1.00 80.06 111 LEU A CA 1
ATOM 870 C C . LEU A 1 111 ? 8.352 -4.177 6.631 1.00 80.06 111 LEU A C 1
ATOM 872 O O . LEU A 1 111 ? 8.886 -5.157 7.155 1.00 80.06 111 LEU A O 1
ATOM 876 N N . ARG A 1 112 ? 9.016 -3.331 5.840 1.00 69.94 112 ARG A N 1
ATOM 877 C CA . ARG A 1 112 ? 10.465 -3.411 5.639 1.00 69.94 112 ARG A CA 1
ATOM 878 C C . ARG A 1 112 ? 11.132 -2.439 6.611 1.00 69.94 112 ARG A C 1
ATOM 880 O O . ARG A 1 112 ? 10.951 -1.232 6.481 1.00 69.94 112 ARG A O 1
ATOM 887 N N . HIS A 1 113 ? 11.841 -2.979 7.598 1.00 55.00 113 HIS A N 1
ATOM 888 C CA . HIS A 1 113 ? 12.691 -2.211 8.511 1.00 55.00 113 HIS A CA 1
ATOM 889 C C . HIS A 1 113 ? 14.091 -2.012 7.931 1.00 55.00 113 HIS A C 1
ATOM 891 O O . HIS A 1 113 ? 14.559 -2.919 7.203 1.00 55.00 113 HIS A O 1
#

Foldseek 3Di:
DVVVVVVVVVPPDVVVVVVVVVVVVVVVVVPDPPDDDDPPWLKKWWQADPDPCSVVVLVVLLVVVVFDFPDWDWDPDPVCPRITIMTTGPDNVSSVVSVVSCVVVVIDIDDDD

Sequence (113 aa):
SLSEIKNAVDEKSPDYITGLFNDAGTYRSTIPNSKGLLNRYYEIFVDLADEPGAIASIATLLAVNSINIKNIGIVHNREFEQGVLRIETYDEEAEKKAITILSDHAYKIYLRH

Secondary structure (DSSP, 8-state):
-HHHHHHHHHS--HHHHHHHHHHHHGGGTTS-----S----EEEEEEPPSSTTHHHHHHHHHHHTTPPPSEEEEEEETTEEEEEEEEEESSHHHHHHHHHHHHHTT--EE---